Protein AF-A0A3D0NZV7-F1 (afdb_monomer_lite)

Structure (mmCIF, N/CA/C/O backbone):
data_AF-A0A3D0NZV7-F1
#
_entry.id   AF-A0A3D0NZV7-F1
#
loop_
_atom_site.group_PDB
_atom_site.id
_atom_site.type_symbol
_atom_site.label_atom_id
_atom_site.label_alt_id
_atom_site.label_comp_id
_atom_site.label_asym_id
_atom_site.label_entity_id
_atom_site.label_seq_id
_atom_site.pdbx_PDB_ins_code
_atom_site.Cartn_x
_atom_site.Cartn_y
_atom_site.Cartn_z
_atom_site.occupancy
_atom_site.B_iso_or_equiv
_atom_site.auth_seq_id
_atom_site.auth_comp_id
_atom_site.auth_asym_id
_atom_site.auth_atom_id
_atom_site.pdbx_PDB_model_num
ATOM 1 N N . MET A 1 1 ? -10.626 27.961 -19.467 1.00 67.69 1 MET A N 1
ATOM 2 C CA . MET A 1 1 ? -11.449 26.862 -18.900 1.00 67.69 1 MET A CA 1
ATOM 3 C C . MET A 1 1 ? -10.907 26.469 -17.529 1.00 67.69 1 MET A C 1
ATOM 5 O O . MET A 1 1 ? -9.720 26.195 -17.412 1.00 67.69 1 MET A O 1
ATOM 9 N N . LYS A 1 2 ? -11.738 26.470 -16.478 1.00 70.00 2 LYS A N 1
ATOM 10 C CA . LYS A 1 2 ? -11.318 26.098 -15.113 1.00 70.00 2 LYS A CA 1
ATOM 11 C C . LYS A 1 2 ? -11.101 24.578 -15.059 1.00 70.00 2 LYS A C 1
ATOM 13 O O . LYS A 1 2 ? -12.052 23.829 -15.272 1.00 70.00 2 LYS A O 1
ATOM 18 N N . LYS A 1 3 ? -9.866 24.113 -14.812 1.00 70.88 3 LYS A N 1
ATOM 19 C CA . LYS A 1 3 ? -9.565 22.677 -14.632 1.00 70.88 3 LYS A CA 1
ATOM 20 C C . LYS A 1 3 ? -10.477 22.125 -13.532 1.00 70.88 3 LYS A C 1
ATOM 22 O O . LYS A 1 3 ? -10.429 22.606 -12.398 1.00 70.88 3 LYS A O 1
ATOM 27 N N . ARG A 1 4 ? -11.321 21.139 -13.856 1.00 70.25 4 ARG A N 1
ATOM 28 C CA . ARG A 1 4 ? -12.145 20.465 -12.846 1.00 70.25 4 ARG A CA 1
ATOM 29 C C . ARG A 1 4 ? -11.212 19.717 -11.897 1.00 70.25 4 ARG A C 1
ATOM 31 O O . ARG A 1 4 ? -10.473 18.831 -12.319 1.00 70.25 4 ARG A O 1
ATOM 38 N N . LYS A 1 5 ? -11.217 20.104 -10.620 1.00 73.38 5 LYS A N 1
ATOM 39 C CA . LYS A 1 5 ? -10.517 19.358 -9.573 1.00 73.38 5 LYS A CA 1
ATOM 40 C C . LYS A 1 5 ? -11.262 18.040 -9.382 1.00 73.38 5 LYS A C 1
ATOM 42 O O . LYS A 1 5 ? -12.416 18.045 -8.960 1.00 73.38 5 LYS A O 1
ATOM 47 N N . TYR A 1 6 ? -10.619 16.929 -9.735 1.00 71.81 6 TYR A N 1
ATOM 48 C CA . TYR A 1 6 ? -11.153 15.604 -9.443 1.00 71.81 6 TYR A CA 1
ATOM 49 C C . TYR A 1 6 ? -11.260 15.441 -7.929 1.00 71.81 6 TYR A C 1
ATOM 51 O O . TYR A 1 6 ? -10.251 15.468 -7.224 1.00 71.81 6 TYR A O 1
ATOM 59 N N . GLN A 1 7 ? -12.488 15.289 -7.445 1.00 81.12 7 GLN A N 1
ATOM 60 C CA . GLN A 1 7 ? -12.762 15.017 -6.039 1.00 81.12 7 GLN A CA 1
ATOM 61 C C . GLN A 1 7 ? -12.293 13.592 -5.699 1.00 81.12 7 GLN A C 1
ATOM 63 O O . GLN A 1 7 ? -12.298 12.707 -6.561 1.00 81.12 7 GLN A O 1
ATOM 68 N N . GLY A 1 8 ? -11.858 13.356 -4.463 1.00 87.38 8 GLY A N 1
ATOM 69 C CA . GLY A 1 8 ? -11.376 12.047 -4.021 1.00 87.38 8 GLY A CA 1
ATOM 70 C C . GLY A 1 8 ? -9.856 11.886 -4.008 1.00 87.38 8 GLY A C 1
ATOM 71 O O . GLY A 1 8 ? -9.120 12.617 -4.678 1.00 87.38 8 GLY A O 1
ATOM 72 N N . HIS A 1 9 ? -9.408 10.854 -3.291 1.00 90.69 9 HIS A N 1
ATOM 73 C CA . HIS A 1 9 ? -8.003 10.495 -3.092 1.00 90.69 9 HIS A CA 1
ATOM 74 C C . HIS A 1 9 ? -7.718 9.081 -3.589 1.00 90.69 9 HIS A C 1
ATOM 76 O O . HIS A 1 9 ? -8.586 8.208 -3.583 1.00 90.69 9 HIS A O 1
ATOM 82 N N . TYR A 1 10 ? -6.484 8.856 -4.031 1.00 92.06 10 TYR A N 1
ATOM 83 C CA . TYR A 1 10 ? -5.982 7.523 -4.341 1.00 92.06 10 TYR A CA 1
ATOM 84 C C . TYR A 1 10 ? -5.545 6.820 -3.058 1.00 92.06 10 TYR A C 1
ATOM 86 O O . TYR A 1 10 ? -4.922 7.451 -2.203 1.00 92.06 10 TYR A O 1
ATOM 94 N N . CYS A 1 11 ? -5.872 5.533 -2.934 1.00 93.50 11 CYS A N 1
ATOM 95 C CA . CYS A 1 11 ? -5.410 4.716 -1.823 1.00 93.50 11 CYS A CA 1
ATOM 96 C C . CYS A 1 11 ? -4.361 3.695 -2.275 1.00 93.50 11 CYS A C 1
ATOM 98 O O . CYS A 1 11 ? -4.597 2.924 -3.206 1.00 93.50 11 CYS A O 1
ATOM 100 N N . LYS A 1 12 ? -3.210 3.685 -1.590 1.00 92.25 12 LYS A N 1
ATOM 101 C CA . LYS A 1 12 ? -2.028 2.904 -1.986 1.00 92.25 12 LYS A CA 1
ATOM 102 C C . LYS A 1 12 ? -2.198 1.395 -1.817 1.00 92.25 12 LYS A C 1
ATOM 104 O O . LYS A 1 12 ? -1.669 0.638 -2.613 1.00 92.25 12 LYS A O 1
ATOM 109 N N . ILE A 1 13 ? -2.989 0.966 -0.832 1.00 91.50 13 ILE A N 1
ATOM 110 C CA . ILE A 1 13 ? -3.219 -0.463 -0.560 1.00 91.50 13 ILE A CA 1
ATOM 111 C C . ILE A 1 13 ? -4.264 -1.049 -1.522 1.00 91.50 13 ILE A C 1
ATOM 113 O O . ILE A 1 13 ? -4.124 -2.158 -2.020 1.00 91.50 13 ILE A O 1
ATOM 117 N N . CYS A 1 14 ? -5.324 -0.294 -1.808 1.00 90.88 14 CYS A N 1
ATOM 118 C CA . CYS A 1 14 ? -6.444 -0.760 -2.624 1.00 90.88 14 CYS A CA 1
ATOM 119 C C . CYS A 1 14 ? -6.269 -0.524 -4.128 1.00 90.88 14 CYS A C 1
ATOM 121 O O . CYS A 1 14 ? -7.038 -1.066 -4.920 1.00 90.88 14 CYS A O 1
ATOM 123 N N . GLY A 1 15 ? -5.330 0.338 -4.523 1.00 90.31 15 GLY A N 1
ATOM 124 C CA . GLY A 1 15 ? -5.058 0.646 -5.924 1.00 90.31 15 GLY A CA 1
ATOM 125 C C . GLY A 1 15 ? -6.152 1.451 -6.635 1.00 90.31 15 GLY A C 1
ATOM 126 O O . GLY A 1 15 ? -6.205 1.463 -7.862 1.00 90.31 15 GLY A O 1
ATOM 127 N N . ARG A 1 16 ? -7.076 2.093 -5.902 1.00 91.50 16 ARG A N 1
ATOM 128 C CA . ARG A 1 16 ? -8.245 2.791 -6.479 1.00 91.50 16 ARG A CA 1
ATOM 129 C C . ARG A 1 16 ? -8.407 4.202 -5.922 1.00 91.50 16 ARG A C 1
ATOM 131 O O . ARG A 1 16 ? -8.091 4.468 -4.760 1.00 91.50 16 ARG A O 1
ATOM 138 N N . ARG A 1 17 ? -8.971 5.101 -6.739 1.00 91.31 17 ARG A N 1
ATOM 139 C CA . ARG A 1 17 ? -9.437 6.423 -6.291 1.00 91.31 17 ARG A CA 1
ATOM 140 C C . ARG A 1 17 ? -10.784 6.272 -5.581 1.00 91.31 17 ARG A C 1
ATOM 142 O O . ARG A 1 17 ? -11.693 5.652 -6.125 1.00 91.31 17 ARG A O 1
ATOM 149 N N . LYS A 1 18 ? -10.919 6.823 -4.375 1.00 91.62 18 LYS A N 1
ATOM 150 C CA . LYS A 1 18 ? -12.170 6.834 -3.601 1.00 91.62 18 LYS A CA 1
ATOM 151 C C . LYS A 1 18 ? -12.566 8.262 -3.222 1.00 91.62 18 LYS A C 1
ATOM 153 O O . LYS A 1 18 ? -11.723 9.157 -3.224 1.00 91.62 18 LYS A O 1
ATOM 158 N N . SER A 1 19 ? -13.843 8.475 -2.902 1.00 90.88 19 SER A N 1
ATOM 159 C CA . SER A 1 19 ? -14.353 9.767 -2.422 1.00 90.88 19 SER A CA 1
ATOM 160 C C . SER A 1 19 ? -13.676 10.198 -1.116 1.00 90.88 19 SER A C 1
ATOM 162 O O . SER A 1 19 ? -13.186 9.356 -0.363 1.00 90.88 19 SER A O 1
ATOM 164 N N . ASN A 1 20 ? -13.657 11.506 -0.833 1.00 88.69 20 ASN A N 1
ATOM 165 C CA . ASN A 1 20 ? -13.000 12.066 0.358 1.00 88.69 20 ASN A CA 1
ATOM 166 C C . ASN A 1 20 ? -13.527 11.443 1.662 1.00 88.69 20 ASN A C 1
ATOM 168 O O . ASN A 1 20 ? -12.745 11.151 2.556 1.00 88.69 20 ASN A O 1
ATOM 172 N N . GLU A 1 21 ? -14.825 11.142 1.729 1.00 89.94 21 GLU A N 1
ATOM 173 C CA . GLU A 1 21 ? -15.492 10.499 2.875 1.00 89.94 21 GLU A CA 1
ATOM 174 C C . GLU A 1 21 ? -14.972 9.087 3.186 1.00 89.94 21 GLU A C 1
ATOM 176 O O . GLU A 1 21 ? -15.140 8.568 4.291 1.00 89.94 21 GLU A O 1
ATOM 181 N N . LYS A 1 22 ? -14.334 8.432 2.209 1.00 90.56 22 LYS A N 1
ATOM 182 C CA . LYS A 1 22 ? -13.700 7.123 2.393 1.00 90.56 22 LYS A CA 1
ATOM 183 C C . LYS A 1 22 ? -12.300 7.243 2.986 1.00 90.56 22 LYS A C 1
ATOM 185 O O . LYS A 1 22 ? -11.649 6.216 3.139 1.00 90.56 22 LYS A O 1
ATOM 190 N N . PHE A 1 23 ? -11.833 8.438 3.329 1.00 90.88 23 PHE A N 1
ATOM 191 C CA . PHE A 1 23 ? -10.582 8.682 4.039 1.00 90.88 23 PHE A CA 1
ATOM 192 C C . PHE A 1 23 ? -10.901 9.370 5.368 1.00 90.88 23 PHE A C 1
ATOM 194 O O . PHE A 1 23 ? -11.837 10.156 5.462 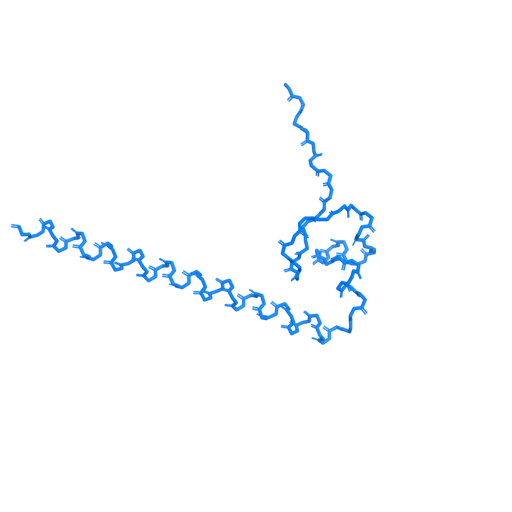1.00 90.88 23 PHE A O 1
ATOM 201 N N . SER A 1 24 ? -10.154 9.046 6.419 1.00 82.50 24 SER A N 1
ATOM 202 C CA . SER A 1 24 ? -10.415 9.565 7.765 1.00 82.50 24 SER A CA 1
ATOM 203 C C . SER A 1 24 ? -9.112 9.839 8.499 1.00 82.50 24 SER A C 1
ATOM 205 O O . SER A 1 24 ? -8.223 8.983 8.479 1.00 82.50 24 SER A O 1
ATOM 207 N N . GLY A 1 25 ? -9.028 10.985 9.183 1.00 82.50 25 GLY A N 1
ATOM 208 C CA . GLY A 1 25 ? -7.907 11.344 10.058 1.00 82.50 25 GLY A CA 1
ATOM 209 C C . GLY A 1 25 ? -6.538 11.112 9.411 1.00 82.50 25 GLY A C 1
ATOM 210 O O . GLY A 1 25 ? -6.299 11.517 8.275 1.00 82.50 25 GLY A O 1
ATOM 211 N N . SER A 1 26 ? -5.663 10.385 10.111 1.00 75.25 26 SER A N 1
ATOM 212 C CA . SER A 1 26 ? -4.307 10.029 9.661 1.00 75.25 26 SER A CA 1
ATOM 213 C C . SER A 1 26 ? -4.254 9.183 8.380 1.00 75.25 26 SER A C 1
ATOM 215 O O . SER A 1 26 ? -3.250 9.204 7.668 1.00 75.25 26 SER A O 1
ATOM 217 N N . GLY A 1 27 ? -5.337 8.479 8.028 1.00 75.56 27 GLY A N 1
ATOM 218 C CA . GLY A 1 27 ? -5.439 7.738 6.767 1.00 75.56 27 GLY A CA 1
ATOM 219 C C . GLY A 1 27 ? -5.419 8.644 5.532 1.00 75.56 27 GLY A C 1
ATOM 220 O O . GLY A 1 27 ? -5.013 8.206 4.458 1.00 75.56 27 GLY A O 1
ATOM 221 N N . TYR A 1 28 ? -5.800 9.917 5.683 1.00 78.44 28 TYR A N 1
ATOM 222 C CA . TYR A 1 28 ? -5.771 10.899 4.601 1.00 78.44 28 TYR A CA 1
ATOM 223 C C . TYR A 1 28 ? -4.332 11.212 4.167 1.00 78.44 28 TYR A C 1
ATOM 225 O O . TYR A 1 28 ? -4.003 11.071 2.992 1.00 78.44 28 TYR A O 1
ATOM 233 N N . THR A 1 29 ? -3.454 11.525 5.125 1.00 83.94 29 THR A N 1
ATOM 234 C CA . THR A 1 29 ? -2.024 11.785 4.882 1.00 83.94 29 THR A CA 1
ATOM 235 C C . THR A 1 29 ? -1.287 10.532 4.416 1.00 83.94 29 THR A C 1
ATOM 237 O O . THR A 1 29 ? -0.417 10.600 3.557 1.00 83.94 29 THR A O 1
ATOM 240 N N . ALA A 1 30 ? -1.663 9.363 4.940 1.00 86.06 30 ALA A N 1
ATOM 241 C CA . ALA A 1 30 ? -1.044 8.095 4.562 1.00 86.06 30 ALA A CA 1
ATOM 242 C C . ALA A 1 30 ? -1.503 7.558 3.192 1.00 86.06 30 ALA A C 1
ATOM 244 O O . ALA A 1 30 ? -0.993 6.526 2.751 1.00 86.06 30 ALA A O 1
ATOM 245 N N . HIS A 1 31 ? -2.475 8.205 2.534 1.00 91.75 31 HIS A N 1
ATOM 246 C CA . HIS A 1 31 ? -3.137 7.687 1.333 1.00 91.75 31 HIS A CA 1
ATOM 247 C C . HIS A 1 31 ? -3.717 6.275 1.543 1.00 91.75 31 HIS A C 1
ATOM 249 O O . HIS A 1 31 ? -3.575 5.383 0.706 1.00 91.75 31 HIS A O 1
ATOM 255 N N . ILE A 1 32 ? -4.386 6.049 2.675 1.00 92.06 32 ILE A N 1
ATOM 256 C CA . ILE A 1 32 ? -5.023 4.774 3.029 1.00 92.06 32 ILE A CA 1
ATOM 257 C C . ILE A 1 32 ? -6.506 5.032 3.289 1.00 92.06 32 ILE A C 1
ATOM 259 O O . ILE A 1 32 ? -6.872 5.802 4.177 1.00 92.06 32 ILE A O 1
ATOM 263 N N . CYS A 1 33 ? -7.385 4.380 2.524 1.00 93.94 33 CYS A N 1
ATOM 264 C CA . CYS A 1 33 ? -8.820 4.543 2.736 1.00 93.94 33 CYS A CA 1
ATOM 265 C C . CYS A 1 33 ? -9.267 3.852 4.032 1.00 93.94 33 CYS A C 1
ATOM 267 O O . CYS A 1 33 ? -8.646 2.893 4.487 1.00 93.94 33 CYS A O 1
ATOM 269 N N . ARG A 1 34 ? -10.385 4.306 4.599 1.00 92.38 34 ARG A N 1
ATOM 270 C CA . ARG A 1 34 ? -10.939 3.891 5.893 1.00 92.38 34 ARG A CA 1
ATOM 271 C C . ARG A 1 34 ? -11.064 2.376 6.034 1.00 92.38 34 ARG A C 1
ATOM 273 O O . ARG A 1 34 ? -10.809 1.852 7.108 1.00 92.38 34 ARG A O 1
ATOM 280 N N . ASP A 1 35 ? -11.414 1.687 4.951 1.00 91.06 35 ASP A N 1
ATOM 281 C CA . ASP A 1 35 ? -11.531 0.224 4.917 1.00 91.06 35 ASP A CA 1
ATOM 282 C C . ASP A 1 35 ? -10.218 -0.466 5.328 1.00 91.06 35 ASP A C 1
ATOM 284 O O . ASP A 1 35 ? -10.232 -1.372 6.153 1.00 91.06 35 ASP A O 1
ATOM 288 N N . TYR A 1 36 ? -9.081 0.023 4.823 1.00 89.44 36 TYR A N 1
ATOM 289 C CA . TYR A 1 36 ? -7.758 -0.503 5.162 1.00 89.44 36 TYR A CA 1
ATOM 290 C C . TYR A 1 36 ? -7.161 0.185 6.386 1.00 89.44 36 TYR A C 1
ATOM 292 O O . TYR A 1 36 ? -6.392 -0.433 7.104 1.00 89.44 36 TYR A O 1
ATOM 300 N N . ALA A 1 37 ? -7.538 1.434 6.678 1.00 89.69 37 ALA A N 1
ATOM 301 C CA . ALA A 1 37 ? -7.069 2.152 7.862 1.00 89.69 37 ALA A CA 1
ATOM 302 C C . ALA A 1 37 ? -7.548 1.516 9.180 1.00 89.69 37 ALA A C 1
ATOM 304 O O . ALA A 1 37 ? -6.898 1.704 10.203 1.00 89.69 37 ALA A O 1
ATOM 305 N N . LYS A 1 38 ? -8.656 0.762 9.143 1.00 89.75 38 LYS A N 1
ATOM 306 C CA . LYS A 1 38 ? -9.178 -0.034 10.267 1.00 89.75 38 LYS A CA 1
ATOM 307 C C . LYS A 1 38 ? -8.356 -1.287 10.574 1.00 89.75 38 LYS A C 1
ATOM 309 O O . LYS A 1 38 ? -8.539 -1.872 11.636 1.00 89.75 38 LYS A O 1
ATOM 314 N N . LEU A 1 39 ? -7.511 -1.736 9.647 1.00 89.75 39 LEU A N 1
ATOM 315 C CA . LEU A 1 39 ? -6.700 -2.928 9.859 1.00 89.75 39 LEU A CA 1
ATOM 316 C C . LEU A 1 39 ? -5.557 -2.637 10.846 1.00 89.75 39 LEU A C 1
ATOM 318 O O . LEU A 1 39 ? -5.059 -1.504 10.895 1.00 89.75 39 LEU A O 1
ATOM 322 N N . PRO A 1 40 ? -5.099 -3.657 11.597 1.00 90.94 40 PRO A N 1
ATOM 323 C CA . PRO A 1 40 ? -3.887 -3.561 12.402 1.00 90.94 40 PRO A CA 1
ATOM 324 C C . PRO A 1 40 ? -2.706 -3.041 11.580 1.00 90.94 40 PRO A C 1
ATOM 326 O O . PRO A 1 40 ? -2.629 -3.280 10.375 1.00 90.94 40 PRO A O 1
ATOM 329 N N . LYS A 1 41 ? -1.784 -2.321 12.230 1.00 87.62 41 LYS A N 1
ATOM 330 C CA . LYS A 1 41 ? -0.601 -1.753 11.566 1.00 87.62 41 LYS A CA 1
ATOM 331 C C . LYS A 1 41 ? 0.204 -2.830 10.830 1.00 87.62 41 LYS A C 1
ATOM 333 O O . LYS A 1 41 ? 0.428 -2.666 9.644 1.00 87.62 41 LYS A O 1
ATOM 338 N N . GLU A 1 42 ? 0.493 -3.945 11.489 1.00 91.31 42 GLU A N 1
ATOM 339 C CA . GLU A 1 42 ? 1.229 -5.081 10.916 1.00 91.31 42 GLU A CA 1
ATOM 340 C C . GLU A 1 42 ? 0.610 -5.571 9.598 1.00 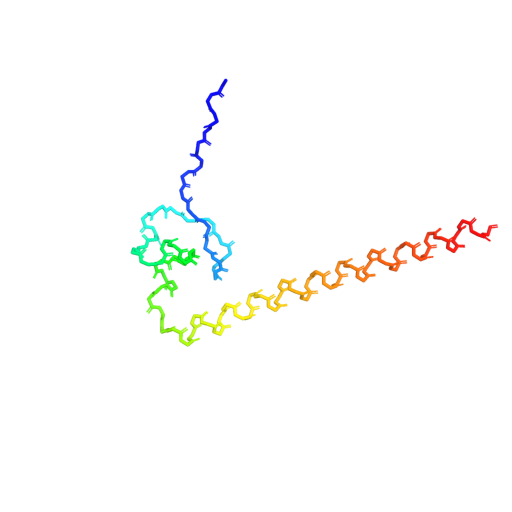91.31 42 GLU A C 1
ATOM 342 O O . GLU A 1 42 ? 1.254 -5.544 8.558 1.00 91.31 42 GLU A O 1
ATOM 347 N N . LYS A 1 43 ? -0.705 -5.832 9.587 1.00 90.25 43 LYS A N 1
ATOM 348 C CA . LYS A 1 43 ? -1.414 -6.230 8.359 1.00 90.25 43 LYS A CA 1
ATOM 349 C C . LYS A 1 43 ? -1.368 -5.171 7.259 1.00 90.25 43 LYS A C 1
ATOM 351 O O . LYS A 1 43 ? -1.434 -5.513 6.083 1.00 90.25 43 LYS A O 1
ATOM 356 N N . ARG A 1 44 ? -1.341 -3.883 7.612 1.00 89.19 44 ARG A N 1
ATOM 357 C CA . ARG A 1 44 ? -1.218 -2.806 6.619 1.00 89.19 44 ARG A CA 1
ATOM 358 C C . ARG A 1 44 ? 0.186 -2.747 6.039 1.00 89.19 44 ARG A C 1
ATOM 360 O O . ARG A 1 44 ? 0.300 -2.536 4.835 1.00 89.19 44 ARG A O 1
ATOM 367 N N . ASP A 1 45 ? 1.194 -2.923 6.882 1.00 88.94 45 ASP A N 1
ATOM 368 C CA . ASP A 1 45 ? 2.599 -2.894 6.493 1.00 88.94 45 ASP A CA 1
ATOM 369 C C . ASP A 1 45 ? 2.889 -4.078 5.553 1.00 88.94 45 ASP A C 1
ATOM 371 O O . ASP A 1 45 ? 3.347 -3.848 4.437 1.00 88.94 45 ASP A O 1
ATOM 375 N N . ASP A 1 46 ? 2.440 -5.294 5.894 1.00 90.56 46 ASP A N 1
ATOM 376 C CA . ASP A 1 46 ? 2.540 -6.477 5.022 1.00 90.56 46 ASP A CA 1
ATOM 377 C C . ASP A 1 46 ? 1.890 -6.243 3.652 1.00 90.56 46 ASP A C 1
ATOM 379 O O . ASP A 1 46 ? 2.470 -6.504 2.596 1.00 90.56 46 ASP A O 1
ATOM 383 N N . MET A 1 47 ? 0.657 -5.723 3.649 1.00 89.62 47 MET A N 1
ATOM 384 C CA . MET A 1 47 ? -0.058 -5.426 2.408 1.00 89.62 47 MET A CA 1
ATOM 385 C C . MET A 1 47 ? 0.660 -4.363 1.577 1.00 89.62 47 MET A C 1
ATOM 387 O O . MET A 1 47 ? 0.628 -4.432 0.349 1.00 89.62 47 MET A O 1
ATOM 391 N N . GLN A 1 48 ? 1.279 -3.376 2.222 1.00 87.56 48 GLN A N 1
ATOM 392 C CA . GLN A 1 48 ? 2.030 -2.337 1.536 1.00 87.56 48 GLN A CA 1
ATOM 393 C C . GLN A 1 48 ? 3.306 -2.903 0.908 1.00 87.56 48 GLN A C 1
ATOM 395 O O . GLN A 1 48 ? 3.531 -2.647 -0.273 1.00 87.56 48 GLN A O 1
ATOM 400 N N . THR A 1 49 ? 4.066 -3.723 1.636 1.00 89.69 49 THR A N 1
ATOM 401 C CA . THR A 1 49 ? 5.252 -4.412 1.109 1.00 89.69 49 THR A CA 1
ATOM 402 C C . THR A 1 49 ? 4.894 -5.264 -0.106 1.00 89.69 49 THR A C 1
ATOM 404 O O . THR A 1 49 ? 5.507 -5.127 -1.158 1.00 89.69 49 THR A O 1
ATOM 407 N N . ILE A 1 50 ? 3.808 -6.042 -0.037 1.00 87.38 50 ILE A N 1
ATOM 408 C CA . ILE A 1 50 ? 3.338 -6.848 -1.176 1.00 87.38 50 ILE A CA 1
ATOM 409 C C . ILE A 1 50 ? 3.000 -5.976 -2.397 1.00 87.38 50 ILE A C 1
ATOM 411 O O . ILE A 1 50 ? 3.233 -6.379 -3.540 1.00 87.38 50 ILE A O 1
ATOM 415 N N . VAL A 1 51 ? 2.395 -4.802 -2.192 1.00 87.81 51 VAL A N 1
ATOM 416 C CA . VAL A 1 51 ? 2.089 -3.872 -3.290 1.00 87.81 51 VAL A CA 1
ATOM 417 C C . VAL A 1 51 ? 3.374 -3.305 -3.891 1.00 87.81 51 VAL A C 1
ATOM 419 O O . VAL A 1 51 ? 3.500 -3.277 -5.116 1.00 87.81 51 VAL A O 1
ATOM 422 N N . GLU A 1 52 ? 4.323 -2.890 -3.057 1.00 85.12 52 GLU A N 1
ATOM 423 C CA . GLU A 1 52 ? 5.620 -2.352 -3.481 1.00 85.12 52 GLU A CA 1
ATOM 424 C C . GLU A 1 52 ? 6.426 -3.398 -4.269 1.00 85.12 52 GLU A C 1
ATOM 426 O O . GLU A 1 52 ? 6.877 -3.116 -5.382 1.00 85.12 52 GLU A O 1
ATOM 431 N N . ASP A 1 53 ? 6.488 -4.638 -3.785 1.00 85.12 53 ASP A N 1
ATOM 432 C CA . ASP A 1 53 ? 7.171 -5.751 -4.453 1.00 85.12 53 ASP A CA 1
ATOM 433 C C . ASP A 1 53 ? 6.572 -6.064 -5.827 1.00 85.12 53 ASP A C 1
ATOM 435 O O . ASP A 1 53 ? 7.293 -6.286 -6.804 1.00 85.12 53 ASP A O 1
ATOM 439 N N . LYS A 1 54 ? 5.239 -6.027 -5.948 1.00 81.31 54 LYS A N 1
ATOM 440 C CA . LYS A 1 54 ? 4.558 -6.220 -7.238 1.00 81.31 54 LYS A CA 1
ATOM 441 C C . LYS A 1 54 ? 4.907 -5.125 -8.240 1.00 81.31 54 LYS A C 1
ATOM 443 O O . LYS A 1 54 ? 5.101 -5.425 -9.423 1.00 81.31 54 LYS A O 1
ATOM 448 N N . VAL A 1 55 ? 4.981 -3.870 -7.796 1.00 81.69 55 VAL A N 1
ATOM 449 C CA . VAL A 1 55 ? 5.391 -2.754 -8.660 1.00 81.69 55 VAL A CA 1
ATOM 450 C C . VAL A 1 55 ? 6.842 -2.941 -9.093 1.00 81.69 55 VAL A C 1
ATOM 452 O O . VAL A 1 55 ? 7.124 -2.871 -10.288 1.00 81.69 55 VAL A O 1
ATOM 455 N N . ASN A 1 56 ? 7.738 -3.275 -8.166 1.00 80.25 56 ASN A N 1
ATOM 456 C CA . ASN A 1 56 ? 9.154 -3.494 -8.459 1.00 80.25 56 ASN A CA 1
ATOM 457 C C . ASN A 1 56 ? 9.373 -4.636 -9.461 1.00 80.25 56 ASN A C 1
ATOM 459 O O . ASN A 1 56 ? 10.086 -4.458 -10.450 1.00 80.25 56 ASN A O 1
ATOM 463 N N . LEU A 1 57 ? 8.692 -5.773 -9.281 1.00 79.75 57 LEU A N 1
ATOM 464 C CA . LEU A 1 57 ? 8.743 -6.894 -10.223 1.00 79.75 57 LEU A CA 1
ATOM 465 C C . LEU A 1 57 ? 8.249 -6.493 -11.621 1.00 79.75 57 LEU A C 1
ATOM 467 O O . LEU A 1 57 ? 8.808 -6.915 -12.634 1.00 79.75 57 LEU A O 1
ATOM 471 N N . THR A 1 58 ? 7.200 -5.674 -11.688 1.00 81.94 58 THR A N 1
ATOM 472 C CA . THR A 1 58 ? 6.649 -5.185 -12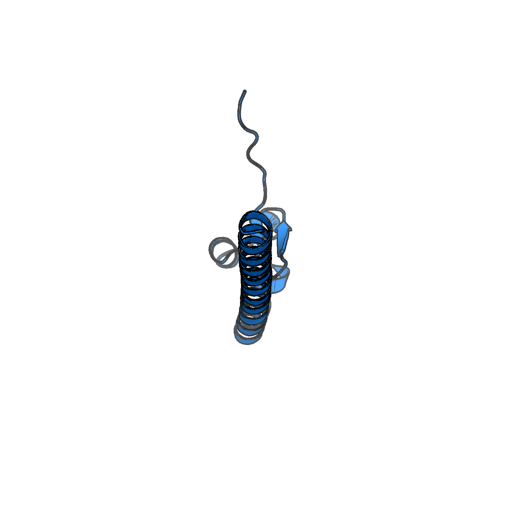.958 1.00 81.94 58 THR A CA 1
ATOM 473 C C . THR A 1 58 ? 7.637 -4.255 -13.660 1.00 81.94 58 THR A C 1
ATOM 475 O O . THR A 1 58 ? 7.891 -4.419 -14.852 1.00 81.94 58 THR A O 1
ATOM 478 N N . THR A 1 59 ? 8.254 -3.334 -12.919 1.00 83.06 59 THR A N 1
ATOM 479 C CA . THR A 1 59 ? 9.285 -2.425 -13.433 1.00 83.06 59 THR A CA 1
ATOM 480 C C . THR A 1 59 ? 10.490 -3.197 -13.959 1.00 83.06 59 THR A C 1
ATOM 482 O O . THR A 1 59 ? 10.919 -2.951 -15.084 1.00 83.06 59 THR A O 1
ATOM 485 N N . HIS A 1 60 ? 10.984 -4.184 -13.203 1.00 85.50 60 HIS A N 1
ATOM 486 C CA . HIS A 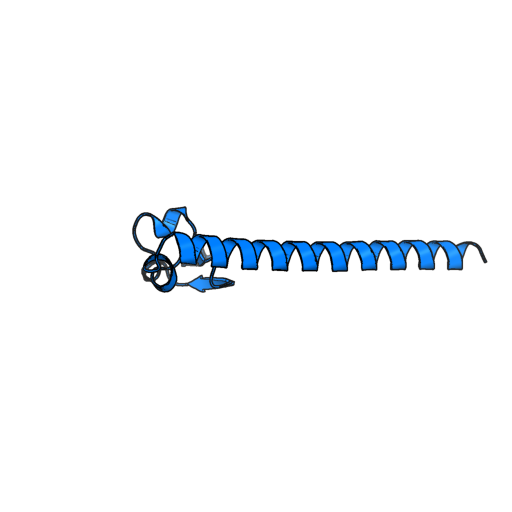1 60 ? 12.090 -5.035 -13.640 1.00 85.50 60 HIS A CA 1
ATOM 487 C C . HIS A 1 60 ? 11.756 -5.757 -14.951 1.00 85.50 60 HIS A C 1
ATOM 489 O O . HIS A 1 60 ? 12.529 -5.694 -15.899 1.00 85.50 60 HIS A O 1
ATOM 495 N N . ARG A 1 61 ? 10.569 -6.373 -15.054 1.00 86.31 61 ARG A N 1
ATOM 496 C CA . ARG A 1 61 ? 10.115 -7.049 -16.284 1.00 86.31 61 ARG A CA 1
ATOM 497 C C . ARG A 1 61 ? 10.074 -6.117 -17.495 1.00 86.31 61 ARG A C 1
ATOM 499 O O . ARG A 1 61 ? 10.498 -6.512 -18.577 1.00 86.31 61 ARG A O 1
ATOM 506 N N . ILE A 1 62 ? 9.564 -4.899 -17.317 1.00 87.88 62 ILE A N 1
ATOM 507 C CA . ILE A 1 62 ? 9.483 -3.898 -18.386 1.00 87.88 62 ILE A CA 1
ATOM 508 C C . ILE A 1 62 ? 10.887 -3.483 -18.836 1.00 87.88 62 ILE A C 1
ATOM 510 O O . ILE A 1 62 ? 11.157 -3.468 -20.035 1.00 87.88 62 ILE A O 1
ATOM 514 N N . ILE A 1 63 ? 11.784 -3.194 -17.889 1.00 88.88 63 ILE A N 1
ATOM 515 C CA . ILE A 1 63 ? 13.170 -2.807 -18.181 1.00 88.88 63 ILE A CA 1
ATOM 516 C C . ILE A 1 63 ? 13.900 -3.936 -18.908 1.00 88.88 63 ILE A C 1
ATOM 518 O O . ILE A 1 63 ? 14.493 -3.685 -19.953 1.00 88.88 63 ILE A O 1
ATOM 522 N N . SER A 1 64 ? 13.809 -5.177 -18.417 1.00 89.38 64 SER A N 1
ATOM 523 C CA . SER A 1 64 ? 14.409 -6.334 -19.088 1.00 89.38 64 SER A CA 1
ATOM 524 C C . SER A 1 64 ? 13.902 -6.466 -20.523 1.00 89.38 64 SER A C 1
ATOM 526 O O . SER A 1 64 ? 14.708 -6.617 -21.432 1.00 89.38 64 SER A O 1
ATOM 528 N N . ARG A 1 65 ? 12.590 -6.320 -20.757 1.00 91.31 65 ARG A N 1
ATOM 529 C CA . ARG A 1 65 ? 12.031 -6.375 -22.114 1.00 91.31 65 ARG A CA 1
ATOM 530 C C . ARG A 1 65 ? 12.600 -5.279 -23.018 1.00 91.31 65 ARG A C 1
ATOM 532 O O . ARG A 1 65 ? 13.010 -5.579 -24.132 1.00 91.31 65 ARG A O 1
ATOM 539 N N . PHE A 1 66 ? 12.657 -4.036 -22.541 1.00 92.44 66 PHE A N 1
ATOM 540 C CA . PHE A 1 66 ? 13.224 -2.929 -23.318 1.00 92.44 66 PHE A CA 1
ATOM 541 C C . PHE A 1 66 ? 14.703 -3.144 -23.653 1.00 92.44 66 PHE A C 1
ATOM 543 O O . PHE A 1 66 ? 15.138 -2.810 -24.753 1.00 92.44 66 PHE A O 1
ATOM 550 N N . ILE A 1 67 ? 15.472 -3.703 -22.717 1.00 90.25 67 ILE A N 1
ATOM 551 C CA . ILE A 1 67 ? 16.886 -4.021 -22.925 1.00 90.25 67 ILE A CA 1
ATOM 552 C C . ILE A 1 67 ? 17.033 -5.094 -24.012 1.00 90.25 67 ILE A C 1
ATOM 554 O O . ILE A 1 67 ? 17.789 -4.889 -24.960 1.00 90.25 67 ILE A O 1
ATOM 558 N N . GLU A 1 68 ? 16.278 -6.191 -23.927 1.00 89.38 68 GLU A N 1
ATOM 559 C CA . GLU A 1 68 ? 16.293 -7.264 -24.933 1.00 89.38 68 GLU A CA 1
ATOM 560 C C . GLU A 1 68 ? 15.875 -6.764 -26.325 1.00 89.38 68 GLU A C 1
ATOM 562 O O . GLU A 1 68 ? 16.542 -7.045 -27.324 1.00 89.38 68 GLU A O 1
ATOM 567 N N . GLU A 1 69 ? 14.811 -5.959 -26.408 1.00 89.62 69 GLU A N 1
ATOM 568 C CA . GLU A 1 69 ? 14.373 -5.325 -27.658 1.00 89.62 69 GLU A CA 1
ATOM 569 C C . GLU A 1 69 ? 15.483 -4.442 -28.251 1.00 89.62 69 GLU A C 1
ATOM 571 O O . GLU A 1 69 ? 15.792 -4.544 -29.440 1.00 89.62 69 GLU A O 1
ATOM 576 N N . ALA A 1 70 ? 16.138 -3.616 -27.429 1.00 87.06 70 ALA A N 1
ATOM 577 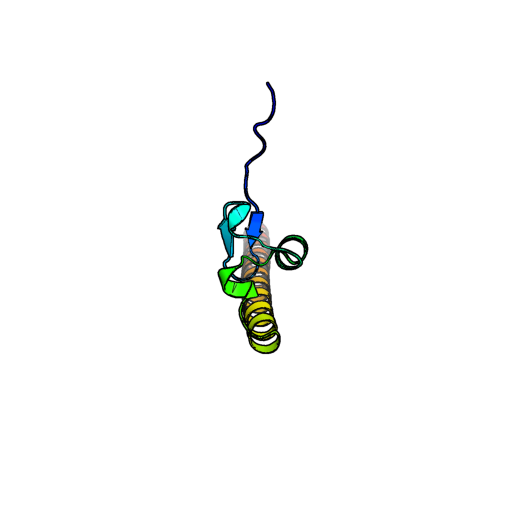C CA . ALA A 1 70 ? 17.225 -2.750 -27.876 1.00 87.06 70 ALA A CA 1
ATOM 578 C C . ALA A 1 70 ? 18.443 -3.542 -28.382 1.00 87.06 70 ALA A C 1
ATOM 580 O O . ALA A 1 70 ? 19.015 -3.189 -29.419 1.00 87.06 70 ALA A O 1
ATOM 581 N N . TYR A 1 71 ? 18.827 -4.622 -27.692 1.00 85.94 71 TYR A N 1
ATOM 582 C CA . TYR A 1 71 ? 19.912 -5.505 -28.133 1.00 85.94 71 TYR A CA 1
ATOM 583 C C . TYR A 1 71 ? 19.582 -6.206 -29.453 1.00 85.94 71 TYR A C 1
ATOM 585 O O . TYR A 1 71 ? 20.430 -6.276 -30.345 1.00 85.94 71 TYR A O 1
ATOM 593 N N . THR A 1 72 ? 18.344 -6.675 -29.607 1.00 82.69 72 THR A N 1
ATOM 594 C CA . THR A 1 72 ? 17.887 -7.359 -30.823 1.00 82.69 72 THR A CA 1
ATOM 595 C C . THR A 1 72 ? 17.881 -6.409 -32.021 1.00 82.69 72 THR A C 1
ATOM 597 O O . THR A 1 72 ? 18.394 -6.745 -33.086 1.00 82.69 72 THR A O 1
ATOM 600 N N . LEU A 1 73 ? 17.371 -5.187 -31.841 1.00 77.06 73 LEU A N 1
ATOM 601 C CA . LEU A 1 73 ? 17.351 -4.162 -32.888 1.00 77.06 73 LEU A CA 1
ATOM 602 C C . LEU A 1 73 ? 18.751 -3.714 -33.307 1.00 77.06 73 LEU A C 1
ATOM 604 O O . LEU A 1 73 ? 18.969 -3.449 -34.487 1.00 77.06 73 LEU A O 1
ATOM 608 N N . ARG A 1 74 ? 19.696 -3.623 -32.362 1.00 79.25 74 ARG A N 1
ATOM 609 C CA . ARG A 1 74 ? 21.101 -3.344 -32.680 1.00 79.25 74 ARG A CA 1
ATOM 610 C C . ARG A 1 74 ? 21.677 -4.457 -33.557 1.00 79.25 74 ARG A C 1
ATOM 612 O O . ARG A 1 74 ? 22.144 -4.166 -34.646 1.00 79.25 74 ARG A O 1
ATOM 619 N N . ARG A 1 75 ? 21.508 -5.721 -33.150 1.00 77.94 75 ARG A N 1
ATOM 620 C CA . ARG A 1 75 ? 21.987 -6.887 -33.910 1.00 77.94 75 ARG A CA 1
ATOM 621 C C . ARG A 1 75 ? 21.431 -6.947 -35.338 1.00 77.94 75 ARG A C 1
ATOM 623 O O . ARG A 1 75 ? 22.164 -7.327 -36.236 1.00 77.94 75 ARG A O 1
ATOM 630 N N . ILE A 1 76 ? 20.163 -6.589 -35.555 1.00 73.31 76 ILE A N 1
ATOM 631 C CA . ILE A 1 76 ? 19.548 -6.591 -36.898 1.00 73.31 76 ILE A CA 1
ATOM 632 C C . ILE A 1 76 ? 20.119 -5.481 -37.793 1.00 73.31 76 ILE A C 1
ATOM 634 O O . ILE A 1 76 ? 20.170 -5.656 -39.001 1.00 73.31 76 ILE A O 1
ATOM 638 N N . LYS A 1 77 ? 20.535 -4.341 -37.226 1.00 68.62 77 LYS A N 1
ATOM 639 C CA . LYS A 1 77 ? 21.138 -3.233 -37.989 1.00 68.62 77 LYS A CA 1
ATOM 640 C C . LYS A 1 77 ? 22.604 -3.466 -38.357 1.00 68.6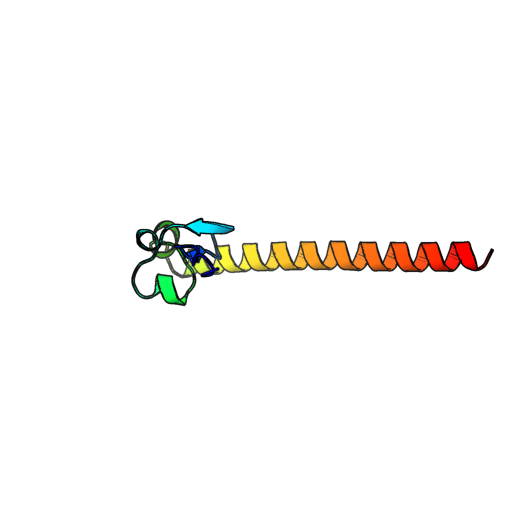2 77 LYS A C 1
ATOM 642 O O . LYS A 1 77 ? 23.111 -2.760 -39.221 1.00 68.62 77 LYS A O 1
ATOM 647 N N . ASP A 1 78 ? 23.259 -4.407 -37.684 1.00 66.31 78 ASP A N 1
ATOM 648 C CA . ASP A 1 78 ? 24.652 -4.791 -37.923 1.00 66.31 78 ASP A CA 1
ATOM 649 C C . ASP A 1 78 ? 24.780 -5.948 -38.951 1.00 66.31 78 ASP A C 1
ATOM 651 O O . ASP A 1 78 ? 25.873 -6.490 -39.124 1.00 66.31 78 ASP A O 1
ATOM 655 N N . VAL A 1 79 ? 23.678 -6.333 -39.622 1.00 60.22 79 VAL A N 1
ATOM 656 C CA . VAL A 1 79 ? 23.589 -7.318 -40.726 1.00 60.22 79 VAL A CA 1
ATOM 657 C C . VAL A 1 79 ? 23.130 -6.614 -41.997 1.00 60.22 79 VAL A C 1
ATOM 659 O O . VAL A 1 79 ? 23.715 -6.907 -43.063 1.00 60.22 79 VAL A O 1
#

Foldseek 3Di:
DDPDDDAFAAAQLVRDTDHPVQADDPCVVVSHGPVLVPDDPVVNVVSNVVSVVVVVVVVVVVVVVVVVVVVVVVVVVVD

Secondary structure (DSSP, 8-state):
-PPP---SEEETTTTEEE-GGG--THHHHTT--HHHHTS-HHHHHHHHHHHHHHHHHHHHHHHHHHHHHHHHHHHHHT-

Sequence (79 aa):
MKKRKYQGHYCKICGRRKSNEKFSGSGYTAHICRDYAKLPKEKRDDMQTIVEDKVNLTTHRIISRFIEEAYTLRRIKDV

pLDDT: mean 85.08, std 7.55, range [60.22, 93.94]

Radius of gyration: 19.77 Å; chains: 1; bounding box: 40×34×53 Å